Protein AF-A0A937IVV8-F1 (afdb_monomer_lite)

Sequence (128 aa):
MTLLVDKKQQIRGKYFTYNFGEIRRITKEISLLLKEEKQSSKKYNLPIFGNKEFDASIDQDTLYHVIPKWSFLNQNGNSKSSKDFKNKVRLVDFFFTSCPTICPKMTVNMKKIQQLINTDCLNNIELL

Radius of gyration: 16.06 Å; chains: 1; bounding box: 35×38×46 Å

Structure (mmCIF, N/CA/C/O backbone):
data_AF-A0A937IVV8-F1
#
_entry.id   AF-A0A937IVV8-F1
#
loop_
_atom_site.group_PDB
_atom_site.id
_atom_site.type_symbol
_atom_site.label_atom_id
_atom_site.label_alt_id
_atom_site.label_comp_id
_atom_site.label_asym_id
_atom_site.label_entity_id
_atom_site.label_seq_id
_atom_site.pdbx_PDB_ins_code
_atom_site.Cartn_x
_atom_site.Cartn_y
_atom_site.Cartn_z
_atom_site.occupancy
_atom_site.B_iso_or_equiv
_atom_site.auth_seq_id
_atom_site.auth_comp_id
_atom_site.auth_asym_id
_atom_site.auth_atom_id
_atom_site.pdbx_PDB_model_num
ATOM 1 N N . MET A 1 1 ? 5.722 -5.146 7.520 1.00 85.75 1 MET A N 1
ATOM 2 C CA . MET A 1 1 ? 6.528 -4.276 6.622 1.00 85.75 1 MET A CA 1
ATOM 3 C C . MET A 1 1 ? 5.586 -3.873 5.524 1.00 85.75 1 MET A C 1
ATOM 5 O O . MET A 1 1 ? 4.944 -4.759 4.985 1.00 85.75 1 MET A O 1
ATOM 9 N N . THR A 1 2 ? 5.502 -2.592 5.194 1.00 91.94 2 THR A N 1
ATOM 10 C CA . THR A 1 2 ? 4.445 -2.086 4.316 1.00 91.94 2 THR A CA 1
ATOM 11 C C . THR A 1 2 ? 5.043 -1.392 3.105 1.00 91.94 2 THR A C 1
ATOM 13 O O . THR A 1 2 ? 5.964 -0.588 3.243 1.00 91.94 2 THR A O 1
ATOM 16 N N . LEU A 1 3 ? 4.543 -1.699 1.913 1.00 94.31 3 LEU A N 1
ATOM 17 C CA . LEU A 1 3 ? 5.044 -1.184 0.644 1.00 94.31 3 LEU A CA 1
ATOM 18 C C . LEU A 1 3 ? 3.970 -0.364 -0.064 1.00 94.31 3 LEU A C 1
ATOM 20 O O . LEU A 1 3 ? 2.841 -0.824 -0.216 1.00 94.31 3 LEU A O 1
ATOM 24 N N . LEU A 1 4 ? 4.341 0.816 -0.560 1.00 94.06 4 LEU A N 1
ATOM 25 C CA . LEU A 1 4 ? 3.533 1.554 -1.531 1.00 94.06 4 LEU A CA 1
ATOM 26 C C . LEU A 1 4 ? 3.965 1.139 -2.933 1.00 94.06 4 LEU A C 1
ATOM 28 O O . LEU A 1 4 ? 5.142 1.244 -3.277 1.00 94.06 4 LEU A O 1
ATOM 32 N N . VAL A 1 5 ? 3.017 0.669 -3.733 1.00 93.56 5 VAL A N 1
ATOM 33 C CA . VAL A 1 5 ? 3.241 0.157 -5.084 1.00 93.56 5 VAL A CA 1
ATOM 34 C C . VAL A 1 5 ? 2.375 0.938 -6.061 1.00 93.56 5 VAL A C 1
ATOM 36 O O . VAL A 1 5 ? 1.167 1.062 -5.866 1.00 93.56 5 VAL A O 1
ATOM 39 N N . ASP A 1 6 ? 2.974 1.436 -7.135 1.00 92.19 6 ASP A N 1
ATOM 40 C CA . ASP A 1 6 ? 2.238 2.161 -8.167 1.00 92.19 6 ASP A CA 1
ATOM 41 C C . ASP A 1 6 ? 1.568 1.239 -9.204 1.00 92.19 6 ASP A C 1
ATOM 43 O O . ASP A 1 6 ? 1.650 0.001 -9.171 1.00 92.19 6 ASP A O 1
ATOM 47 N N . LYS A 1 7 ? 0.888 1.866 -10.169 1.00 90.56 7 LYS A N 1
ATOM 48 C CA . LYS A 1 7 ? 0.189 1.186 -11.268 1.00 90.56 7 LYS A CA 1
ATOM 49 C C . LYS A 1 7 ? 1.135 0.446 -12.219 1.00 90.56 7 LYS A C 1
ATOM 51 O O . LYS A 1 7 ? 0.694 -0.489 -12.886 1.00 90.56 7 LYS A O 1
ATOM 56 N N . LYS A 1 8 ? 2.417 0.830 -12.261 1.00 90.06 8 LYS A N 1
ATOM 57 C CA . LYS A 1 8 ? 3.477 0.194 -13.058 1.00 90.06 8 LYS A CA 1
ATOM 58 C C . LYS A 1 8 ? 4.144 -0.973 -12.321 1.00 90.06 8 LYS A C 1
ATOM 60 O O . LYS A 1 8 ? 5.116 -1.517 -12.827 1.00 90.06 8 LYS A O 1
ATOM 65 N N . GLN A 1 9 ? 3.605 -1.380 -11.165 1.00 91.31 9 GLN A N 1
ATOM 66 C CA . GLN A 1 9 ? 4.151 -2.448 -10.319 1.00 91.31 9 GLN A CA 1
ATOM 67 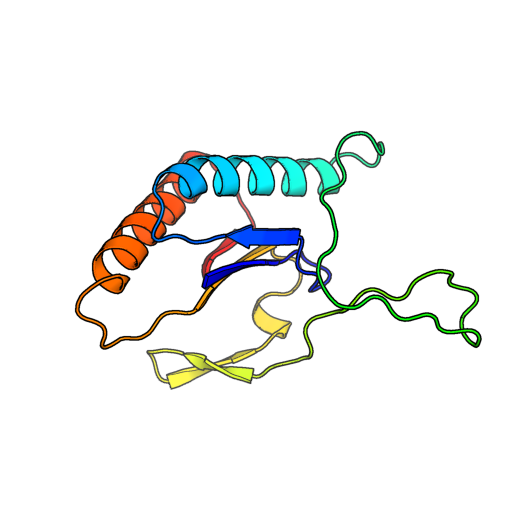C C . GLN A 1 9 ? 5.553 -2.125 -9.771 1.00 91.31 9 GLN A C 1
ATOM 69 O O . GLN A 1 9 ? 6.324 -3.032 -9.462 1.00 91.31 9 GLN A O 1
ATOM 74 N N . GLN A 1 10 ? 5.866 -0.838 -9.607 1.00 92.62 10 GLN A N 1
ATOM 75 C CA . GLN A 1 10 ? 7.103 -0.368 -8.994 1.00 92.62 10 GLN A CA 1
ATOM 76 C C . GLN A 1 10 ? 6.862 0.010 -7.535 1.00 92.62 10 GLN A C 1
ATOM 78 O O . GLN A 1 10 ? 5.807 0.538 -7.172 1.00 92.62 10 GLN A O 1
ATOM 83 N N . ILE A 1 11 ? 7.852 -0.244 -6.682 1.00 94.06 11 ILE A N 1
ATOM 84 C CA . ILE A 1 11 ? 7.789 0.137 -5.269 1.00 94.06 11 ILE A CA 1
ATOM 85 C C . ILE A 1 11 ? 8.158 1.617 -5.163 1.00 94.06 11 ILE A C 1
ATOM 87 O O . ILE A 1 11 ? 9.242 2.019 -5.578 1.00 94.06 11 ILE A O 1
ATOM 91 N N . ARG A 1 12 ? 7.268 2.426 -4.588 1.00 93.81 12 ARG A N 1
ATOM 92 C CA . ARG A 1 12 ? 7.418 3.883 -4.422 1.00 93.81 12 ARG A CA 1
ATOM 93 C C . ARG A 1 12 ? 7.581 4.321 -2.969 1.00 93.81 12 ARG A C 1
ATOM 95 O O . ARG A 1 12 ? 7.852 5.489 -2.718 1.00 93.81 12 ARG A O 1
ATOM 102 N N . GLY A 1 13 ? 7.458 3.390 -2.022 1.00 93.56 13 GLY A N 1
ATOM 103 C CA . GLY A 1 13 ? 7.652 3.643 -0.597 1.00 93.56 13 GLY A CA 1
ATOM 104 C C . GLY A 1 13 ? 7.797 2.357 0.213 1.00 93.56 13 GLY A C 1
ATOM 105 O O . GLY A 1 13 ? 7.281 1.306 -0.174 1.00 93.56 13 GLY A O 1
ATOM 106 N N . LYS A 1 14 ? 8.517 2.449 1.335 1.00 93.62 14 LYS A N 1
ATOM 107 C CA . LYS A 1 14 ? 8.728 1.371 2.310 1.00 93.62 14 LYS A CA 1
ATOM 108 C C . LYS A 1 14 ? 8.507 1.933 3.707 1.00 93.62 14 LYS A C 1
ATOM 110 O O . LYS A 1 14 ? 9.156 2.912 4.070 1.00 93.62 14 LYS A O 1
ATOM 115 N N . TYR A 1 15 ? 7.632 1.298 4.473 1.00 92.50 15 TYR A N 1
ATOM 116 C CA . TYR A 1 15 ? 7.201 1.793 5.773 1.00 92.50 15 TYR A CA 1
ATOM 117 C C . TYR A 1 15 ? 7.127 0.676 6.801 1.00 92.50 15 TYR A C 1
ATOM 119 O O . TYR A 1 15 ? 6.931 -0.506 6.501 1.00 92.50 15 TYR A O 1
ATOM 127 N N . PHE A 1 16 ? 7.218 1.093 8.053 1.00 89.75 16 PHE A N 1
ATOM 128 C CA . PHE A 1 16 ? 7.079 0.229 9.207 1.00 89.75 16 PHE A CA 1
ATOM 129 C C . PHE A 1 16 ? 5.846 0.646 10.003 1.00 89.75 16 PHE A C 1
ATOM 131 O O . PHE A 1 16 ? 5.913 1.494 10.888 1.00 89.75 16 PHE A O 1
ATOM 138 N N . THR A 1 17 ? 4.703 0.029 9.704 1.00 85.62 17 THR A N 1
ATOM 139 C CA . THR A 1 17 ? 3.389 0.385 10.271 1.00 85.62 17 THR A CA 1
ATOM 140 C C . THR A 1 17 ? 3.250 0.148 11.767 1.00 85.62 17 THR A C 1
ATOM 142 O O . THR A 1 17 ? 2.248 0.542 12.352 1.00 85.62 17 THR A O 1
ATOM 145 N N . TYR A 1 18 ? 4.249 -0.421 12.441 1.00 83.62 18 TYR A N 1
ATOM 146 C CA . TYR A 1 18 ? 4.287 -0.426 13.902 1.00 83.62 18 TYR A CA 1
ATOM 147 C C . TYR A 1 18 ? 4.607 0.954 14.502 1.00 83.62 18 TYR A C 1
ATOM 149 O O . TYR A 1 18 ? 4.282 1.199 15.664 1.00 83.62 18 TYR A O 1
ATOM 157 N N . ASN A 1 19 ? 5.230 1.854 13.732 1.00 84.56 19 ASN A N 1
ATOM 158 C CA . ASN A 1 19 ? 5.544 3.215 14.150 1.00 84.56 19 ASN A CA 1
ATOM 159 C C . ASN A 1 19 ? 4.408 4.168 13.752 1.00 84.56 19 ASN A C 1
ATOM 161 O O . ASN A 1 19 ? 4.068 4.299 12.578 1.00 84.56 19 ASN A O 1
ATOM 165 N N . PHE A 1 20 ? 3.841 4.878 14.729 1.00 81.31 20 PHE A N 1
ATOM 166 C CA . PHE A 1 20 ? 2.726 5.798 14.502 1.00 81.31 20 PHE A CA 1
ATOM 167 C C . PHE A 1 20 ? 3.086 6.967 13.567 1.00 81.31 20 PHE A C 1
ATOM 169 O O . PHE A 1 20 ? 2.232 7.441 12.818 1.00 81.31 20 PHE A O 1
ATOM 176 N N . GLY A 1 21 ? 4.354 7.398 13.554 1.00 83.44 21 GLY A N 1
ATOM 177 C CA . GLY A 1 21 ? 4.825 8.469 12.668 1.00 83.44 21 GLY A CA 1
ATOM 178 C C . GLY A 1 21 ? 4.692 8.137 11.178 1.00 83.44 21 GLY A C 1
ATOM 179 O O . GLY A 1 21 ? 4.499 9.035 10.356 1.00 83.44 21 GLY A O 1
ATOM 180 N N . GLU A 1 22 ? 4.708 6.848 10.829 1.00 87.44 22 GLU A N 1
ATOM 181 C CA . GLU A 1 22 ? 4.623 6.395 9.441 1.00 87.44 22 GLU A CA 1
ATOM 182 C C . GLU A 1 22 ? 3.223 6.597 8.848 1.00 87.44 22 GLU A C 1
ATOM 184 O O . GLU A 1 22 ? 3.110 6.778 7.641 1.00 87.44 22 GLU A O 1
ATOM 189 N N . ILE A 1 23 ? 2.163 6.674 9.664 1.00 87.81 23 ILE A N 1
ATOM 190 C CA . ILE A 1 23 ? 0.788 6.883 9.170 1.00 87.81 23 ILE A CA 1
ATOM 191 C C . ILE A 1 23 ? 0.703 8.181 8.356 1.00 87.81 23 ILE A C 1
ATOM 193 O O . ILE A 1 23 ? 0.263 8.178 7.209 1.00 87.81 23 ILE A O 1
ATOM 197 N N . ARG A 1 24 ? 1.191 9.296 8.918 1.00 88.19 24 ARG A N 1
ATOM 198 C CA . ARG A 1 24 ? 1.173 10.602 8.240 1.00 88.19 24 ARG A CA 1
ATOM 199 C C . ARG A 1 24 ? 2.065 10.611 6.999 1.00 88.19 24 ARG A C 1
ATOM 201 O O . ARG A 1 24 ? 1.746 11.284 6.017 1.00 88.19 24 ARG A O 1
ATOM 208 N N . ARG A 1 25 ? 3.184 9.886 7.046 1.00 91.06 25 ARG A N 1
ATOM 209 C CA . ARG A 1 25 ? 4.115 9.756 5.923 1.00 91.06 25 ARG A CA 1
ATOM 210 C C . ARG A 1 25 ? 3.470 9.007 4.758 1.00 91.06 25 ARG A C 1
ATOM 212 O O . ARG A 1 25 ? 3.489 9.528 3.648 1.00 91.06 25 ARG A O 1
ATOM 219 N N . ILE A 1 26 ? 2.838 7.865 5.031 1.00 90.88 26 ILE A N 1
ATOM 220 C CA . ILE A 1 26 ? 2.113 7.051 4.048 1.00 90.88 26 ILE A CA 1
ATOM 221 C C . ILE A 1 26 ? 1.039 7.894 3.356 1.00 90.88 26 ILE A C 1
ATOM 223 O O . ILE A 1 26 ? 1.052 8.003 2.133 1.00 90.88 26 ILE A O 1
ATOM 227 N N . THR A 1 27 ? 0.163 8.570 4.107 1.00 88.81 27 THR A N 1
ATOM 228 C CA . THR A 1 27 ? -0.905 9.398 3.515 1.00 88.81 27 THR A CA 1
ATOM 229 C C . THR A 1 27 ? -0.347 10.527 2.641 1.00 88.81 27 THR A C 1
ATOM 231 O O . THR A 1 27 ? -0.872 10.806 1.557 1.00 88.81 27 THR A O 1
ATOM 234 N N . LYS A 1 28 ? 0.752 11.164 3.069 1.00 89.44 28 LYS A N 1
ATOM 235 C CA . LYS A 1 28 ? 1.401 12.237 2.304 1.00 89.44 28 LYS A CA 1
ATOM 236 C C . LYS A 1 28 ? 2.037 11.712 1.017 1.00 89.44 28 LYS A C 1
ATOM 238 O O . LYS A 1 28 ? 1.856 12.329 -0.027 1.00 89.44 28 LYS A O 1
ATOM 243 N N . GLU A 1 29 ? 2.763 10.599 1.078 1.00 91.31 29 GLU A N 1
ATOM 244 C CA . GLU A 1 29 ? 3.400 9.995 -0.097 1.00 91.31 29 GLU A CA 1
ATOM 245 C C . GLU A 1 29 ? 2.358 9.458 -1.085 1.00 91.31 29 GLU A C 1
ATOM 247 O O . GLU A 1 29 ? 2.466 9.726 -2.276 1.00 91.31 29 GLU A O 1
ATOM 252 N N . ILE A 1 30 ? 1.274 8.841 -0.613 1.00 90.25 30 ILE A N 1
ATOM 253 C CA . ILE A 1 30 ? 0.129 8.474 -1.458 1.00 90.25 30 ILE A CA 1
ATOM 254 C C . ILE A 1 30 ? -0.444 9.706 -2.174 1.00 90.25 30 ILE A C 1
ATOM 256 O O . ILE A 1 30 ? -0.639 9.690 -3.390 1.00 90.25 30 ILE A O 1
ATOM 260 N N . SER A 1 31 ? -0.679 10.798 -1.441 1.00 87.94 31 SER A N 1
ATOM 261 C CA . SER A 1 31 ? -1.190 12.045 -2.023 1.00 87.94 31 SER A CA 1
ATOM 262 C C . SER A 1 31 ? -0.235 12.641 -3.062 1.00 87.94 31 SER A C 1
ATOM 264 O O . SER A 1 31 ? -0.684 13.238 -4.039 1.00 87.94 31 SER A O 1
ATOM 266 N N . LEU A 1 32 ? 1.079 12.501 -2.861 1.00 89.12 32 LEU A N 1
ATOM 267 C CA . LEU A 1 32 ? 2.096 12.928 -3.824 1.00 89.12 32 LEU A CA 1
ATOM 268 C C . LEU A 1 32 ? 2.094 12.039 -5.070 1.00 89.12 32 LEU A C 1
ATOM 270 O O . LEU A 1 32 ? 2.070 12.574 -6.173 1.00 89.12 32 LEU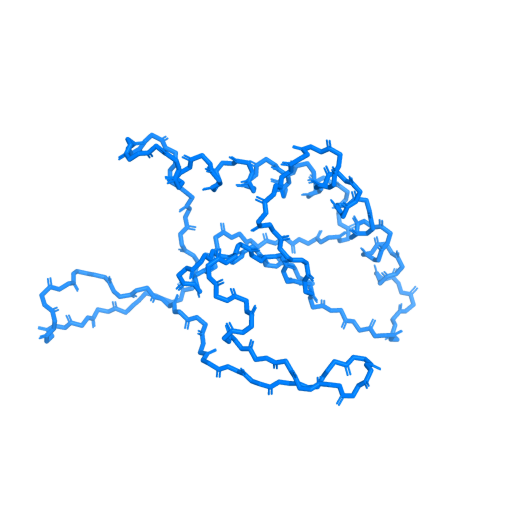 A O 1
ATOM 274 N N . LEU A 1 33 ? 2.028 10.715 -4.907 1.00 88.75 33 LEU A N 1
ATOM 275 C CA . LEU A 1 33 ? 1.973 9.764 -6.018 1.00 88.75 33 LEU A CA 1
ATOM 276 C C . LEU A 1 33 ? 0.744 10.006 -6.906 1.00 88.75 33 LEU A C 1
ATOM 278 O O . LEU A 1 33 ? 0.845 10.038 -8.127 1.00 88.75 33 LEU A O 1
ATOM 282 N N . LEU A 1 34 ? -0.419 10.256 -6.300 1.00 86.31 34 LEU A N 1
ATOM 283 C CA . LEU A 1 34 ? -1.640 10.576 -7.044 1.00 86.31 34 LEU A CA 1
ATOM 284 C C . LEU A 1 34 ? -1.562 11.931 -7.770 1.00 86.31 34 LEU A C 1
ATOM 286 O O . LEU A 1 34 ? -2.218 12.117 -8.795 1.00 86.31 34 LEU A O 1
ATOM 290 N N . LYS A 1 35 ? -0.779 12.890 -7.257 1.00 85.88 35 LYS A N 1
ATOM 291 C CA . LYS A 1 35 ? -0.509 14.163 -7.947 1.00 85.88 35 LYS A CA 1
ATOM 292 C C . LYS A 1 35 ? 0.454 13.977 -9.116 1.00 85.88 35 LYS A C 1
ATOM 294 O O . LYS A 1 35 ? 0.204 14.559 -10.168 1.00 85.88 35 LYS A O 1
ATOM 299 N N . GLU A 1 36 ? 1.487 13.151 -8.952 1.00 85.44 36 GLU A N 1
ATOM 300 C CA . GLU A 1 36 ? 2.428 12.766 -10.015 1.00 85.44 36 GLU A CA 1
ATOM 301 C C . GLU A 1 36 ? 1.688 12.172 -11.225 1.00 85.44 36 GLU A C 1
ATOM 303 O O . GLU A 1 36 ? 2.000 12.497 -12.365 1.00 85.44 36 GLU A O 1
ATOM 308 N N . GLU A 1 37 ? 0.638 11.376 -10.994 1.00 78.12 37 GLU A N 1
ATOM 309 C CA . GLU A 1 37 ? -0.189 10.826 -12.078 1.00 78.12 37 GLU A CA 1
ATOM 310 C C . GLU A 1 37 ? -1.042 11.876 -12.810 1.00 78.12 37 GLU A C 1
ATOM 312 O O . GLU A 1 37 ? -1.340 11.708 -13.992 1.00 78.12 37 GLU A O 1
ATOM 317 N N . LYS A 1 38 ? -1.470 12.944 -12.123 1.00 79.19 38 LYS A N 1
ATOM 318 C CA . LYS A 1 38 ? -2.343 13.987 -12.695 1.00 79.19 38 LYS A CA 1
ATOM 319 C C . LYS A 1 38 ? -1.568 15.115 -13.373 1.00 79.19 38 LYS A C 1
ATOM 321 O O . LYS A 1 38 ? -2.105 15.761 -14.268 1.00 79.19 38 LYS A O 1
ATOM 326 N N . GLN A 1 39 ? -0.342 15.392 -12.936 1.00 69.69 39 GLN A N 1
ATOM 327 C CA . GLN A 1 39 ? 0.477 16.489 -13.445 1.00 69.69 39 GLN A CA 1
ATOM 328 C C . GLN A 1 39 ? 1.760 15.952 -14.077 1.00 69.69 39 GLN A C 1
ATOM 330 O O . GLN A 1 39 ? 2.667 15.502 -13.390 1.00 69.69 39 GLN A O 1
ATOM 335 N N . SER A 1 40 ? 1.879 16.107 -15.398 1.00 57.91 40 SER A N 1
ATOM 336 C CA . SER A 1 40 ? 3.072 15.723 -16.169 1.00 57.91 40 SER A CA 1
ATOM 337 C C . SER A 1 40 ? 4.322 16.574 -15.858 1.00 57.91 40 SER A C 1
ATOM 339 O O . SER A 1 40 ? 5.396 16.323 -16.408 1.00 57.91 40 SER A O 1
ATOM 341 N N . SER A 1 41 ? 4.215 17.602 -15.009 1.00 56.19 41 SER A N 1
ATOM 342 C CA . SER A 1 41 ? 5.330 18.476 -14.635 1.00 56.19 41 SER A CA 1
ATOM 343 C C . SER A 1 41 ? 6.176 17.853 -13.513 1.00 56.19 41 SER A C 1
ATOM 345 O O . SER A 1 41 ? 5.688 17.714 -12.393 1.00 56.19 41 SER A O 1
ATOM 347 N N . LYS A 1 42 ? 7.453 17.559 -13.814 1.00 56.19 42 LYS A N 1
ATOM 348 C CA . LYS A 1 42 ? 8.533 16.891 -13.031 1.00 56.19 42 LYS A CA 1
ATOM 349 C C . LYS A 1 42 ? 8.792 17.336 -11.568 1.00 56.19 42 LYS A C 1
ATOM 351 O O . LYS A 1 42 ? 9.826 16.992 -11.004 1.00 56.19 42 LYS A O 1
ATOM 356 N N . LYS A 1 43 ? 7.931 18.130 -10.933 1.00 64.06 43 LYS A N 1
ATOM 357 C CA . LYS A 1 43 ? 8.220 18.774 -9.641 1.00 64.06 43 LYS A CA 1
ATOM 358 C C . LYS A 1 43 ? 8.078 17.838 -8.430 1.00 64.06 43 LYS A C 1
ATOM 360 O O . LYS A 1 43 ? 8.633 18.145 -7.380 1.00 64.06 43 LYS A O 1
ATOM 365 N N . TYR A 1 44 ? 7.376 16.709 -8.560 1.00 65.81 44 TYR A N 1
ATOM 366 C CA . TYR A 1 44 ? 7.077 15.805 -7.442 1.00 65.81 44 TYR A CA 1
ATOM 367 C C . TYR A 1 44 ? 7.132 14.330 -7.868 1.00 65.81 44 TYR A C 1
ATOM 369 O O . TYR A 1 44 ? 6.100 13.672 -7.910 1.00 65.81 44 TYR A O 1
ATOM 377 N N . ASN A 1 45 ? 8.324 13.812 -8.181 1.00 82.44 45 ASN A N 1
ATOM 378 C CA . ASN A 1 45 ? 8.491 12.390 -8.498 1.00 82.44 45 ASN A CA 1
ATOM 379 C C . ASN A 1 45 ? 8.950 11.626 -7.255 1.00 82.44 45 ASN A C 1
ATOM 381 O O . ASN A 1 45 ? 10.020 11.916 -6.713 1.00 82.44 45 ASN A O 1
ATOM 385 N N . LEU A 1 46 ? 8.172 10.637 -6.809 1.00 86.69 46 LEU A N 1
ATOM 386 C CA . LEU A 1 46 ? 8.634 9.744 -5.743 1.00 86.69 46 LEU A CA 1
ATOM 387 C C . LEU A 1 46 ? 9.763 8.831 -6.248 1.00 86.69 46 LEU A C 1
ATOM 389 O O . LEU A 1 46 ? 9.741 8.422 -7.412 1.00 86.69 46 LEU A O 1
ATOM 393 N N . PRO A 1 47 ? 10.733 8.457 -5.400 1.00 89.50 47 PRO A N 1
ATOM 394 C CA . PRO A 1 47 ? 11.768 7.511 -5.796 1.00 89.50 47 PRO A CA 1
ATOM 395 C C . PRO A 1 47 ? 11.166 6.146 -6.160 1.00 89.50 47 PRO A C 1
ATOM 397 O O . PRO A 1 47 ? 10.145 5.729 -5.612 1.00 89.50 47 PRO A O 1
ATOM 400 N N . ILE A 1 48 ? 11.821 5.443 -7.084 1.00 90.94 48 ILE A N 1
ATOM 401 C CA . ILE A 1 48 ? 11.548 4.033 -7.371 1.00 90.94 48 ILE A CA 1
ATOM 402 C C . ILE A 1 48 ? 12.551 3.196 -6.580 1.00 90.94 48 ILE A C 1
ATOM 404 O O . ILE A 1 48 ? 13.763 3.398 -6.686 1.00 90.94 48 ILE A O 1
ATOM 408 N N . PHE A 1 49 ? 12.039 2.267 -5.780 1.00 90.06 49 PHE A N 1
ATOM 409 C CA . PHE A 1 49 ? 12.824 1.349 -4.967 1.00 90.06 49 PHE A CA 1
ATOM 410 C C . PHE A 1 49 ? 12.967 -0.012 -5.646 1.00 90.06 49 PHE A C 1
ATOM 412 O O . PHE A 1 49 ? 12.065 -0.479 -6.334 1.00 90.06 49 PHE A O 1
ATOM 419 N N . GLY A 1 50 ? 14.073 -0.686 -5.340 1.00 87.38 50 GLY A N 1
ATOM 420 C CA . GLY A 1 50 ? 14.411 -1.998 -5.883 1.00 87.38 50 GLY A CA 1
ATOM 421 C C . GLY A 1 50 ? 15.764 -1.961 -6.577 1.00 87.38 50 GLY A C 1
ATOM 422 O O . GLY A 1 50 ? 16.404 -0.909 -6.646 1.00 87.38 50 GLY A O 1
ATOM 423 N N . ASN A 1 51 ? 16.199 -3.119 -7.060 1.00 85.44 51 ASN A N 1
ATOM 424 C CA . ASN A 1 51 ? 17.439 -3.214 -7.815 1.00 85.44 51 ASN A CA 1
ATOM 425 C C . ASN A 1 51 ? 17.288 -2.460 -9.141 1.00 85.44 51 ASN A C 1
ATOM 427 O O . ASN A 1 51 ? 16.209 -2.438 -9.740 1.00 85.44 51 ASN A O 1
ATOM 431 N N . LYS A 1 52 ? 18.371 -1.804 -9.550 1.00 86.00 52 LYS A N 1
ATOM 432 C CA . LYS A 1 52 ? 18.483 -1.142 -10.843 1.00 86.00 52 LYS A CA 1
ATOM 433 C C . LYS A 1 52 ? 19.488 -1.929 -11.657 1.00 86.00 52 LYS A C 1
ATOM 435 O O . LYS A 1 52 ? 20.597 -2.158 -11.179 1.00 86.00 52 LYS A O 1
ATOM 440 N N . GLU A 1 53 ? 19.082 -2.347 -12.839 1.00 83.25 53 GLU A N 1
ATOM 441 C CA . GLU A 1 53 ? 19.934 -3.085 -13.763 1.00 83.25 53 GLU A CA 1
ATOM 442 C C . GLU A 1 53 ? 20.237 -2.199 -14.970 1.00 83.25 53 GLU A C 1
ATOM 444 O O . GLU A 1 53 ? 19.463 -1.298 -15.305 1.00 83.25 53 GLU A O 1
ATOM 449 N N . PHE A 1 54 ? 21.393 -2.421 -15.584 1.00 80.00 54 PHE A N 1
ATOM 450 C CA . PHE A 1 54 ? 21.760 -1.796 -16.846 1.00 80.00 54 PHE A CA 1
ATOM 451 C C . PHE A 1 54 ? 21.597 -2.842 -17.939 1.00 80.00 54 PHE A C 1
ATOM 453 O O . PHE A 1 54 ? 22.166 -3.929 -17.834 1.00 80.00 54 PHE A O 1
ATOM 460 N N . ASP A 1 55 ? 20.824 -2.517 -18.967 1.00 72.19 55 ASP A N 1
ATOM 461 C CA . ASP A 1 55 ? 20.683 -3.363 -20.141 1.00 72.19 55 ASP A CA 1
ATOM 462 C C . ASP A 1 55 ? 21.297 -2.625 -21.328 1.00 72.19 55 ASP A C 1
ATOM 464 O O . ASP A 1 55 ? 20.790 -1.595 -21.749 1.00 72.19 55 ASP A O 1
ATOM 468 N N . ALA A 1 56 ? 22.417 -3.130 -21.842 1.00 71.75 56 ALA A N 1
ATOM 469 C CA . ALA A 1 56 ? 23.095 -2.536 -22.992 1.00 71.75 56 ALA A CA 1
ATOM 470 C C . ALA A 1 56 ? 22.383 -2.837 -24.326 1.00 71.75 56 ALA A C 1
ATOM 472 O O . ALA A 1 56 ? 22.758 -2.277 -25.352 1.00 71.75 56 ALA A O 1
ATOM 473 N N . SER A 1 57 ? 21.417 -3.768 -24.336 1.00 71.25 57 SER A N 1
ATOM 474 C CA . SER A 1 57 ? 20.722 -4.235 -25.546 1.00 71.25 57 SER A CA 1
ATOM 475 C C . SER A 1 57 ? 19.438 -3.463 -25.858 1.00 71.25 57 SER A C 1
ATOM 477 O O . SER A 1 57 ? 18.955 -3.468 -26.990 1.00 71.25 57 SER A O 1
ATOM 479 N N . ILE A 1 58 ? 18.899 -2.776 -24.857 1.00 69.31 58 ILE A N 1
ATOM 480 C CA . ILE A 1 58 ? 17.779 -1.848 -24.947 1.00 69.31 58 ILE A CA 1
ATOM 481 C C . ILE A 1 58 ? 18.429 -0.493 -24.684 1.00 69.31 58 ILE A C 1
ATOM 483 O O . ILE A 1 58 ? 19.059 -0.381 -23.648 1.00 69.31 58 ILE A O 1
ATOM 487 N N . ASP A 1 59 ? 18.344 0.506 -25.570 1.00 63.91 59 ASP A N 1
ATOM 488 C CA . ASP A 1 59 ? 18.965 1.846 -25.408 1.00 63.91 59 ASP A CA 1
ATOM 489 C C . ASP A 1 59 ? 18.418 2.632 -24.182 1.00 63.91 59 ASP A C 1
ATOM 491 O O . ASP A 1 59 ? 17.867 3.730 -24.288 1.00 63.91 59 ASP A O 1
ATOM 495 N N . GLN A 1 60 ? 18.490 2.055 -22.986 1.00 65.50 60 GLN A N 1
ATOM 496 C CA . GLN A 1 60 ? 17.850 2.504 -21.770 1.00 65.50 60 GLN A CA 1
ATOM 497 C C . GLN A 1 60 ? 18.868 2.455 -20.633 1.00 65.50 60 GLN A C 1
ATOM 499 O O . GLN A 1 60 ? 19.257 1.405 -20.139 1.00 65.50 60 GLN A O 1
ATOM 504 N N . ASP A 1 61 ? 19.250 3.646 -20.184 1.00 69.81 61 ASP A N 1
ATOM 505 C CA . ASP A 1 61 ? 20.283 3.889 -19.172 1.00 69.81 61 ASP A CA 1
ATOM 506 C C . ASP A 1 61 ? 19.992 3.226 -17.805 1.00 69.81 61 ASP A C 1
ATOM 508 O O . ASP A 1 61 ? 20.877 3.035 -16.976 1.00 69.81 61 ASP A O 1
ATOM 512 N N . THR A 1 62 ? 18.736 2.867 -17.509 1.00 80.44 62 THR A N 1
ATOM 513 C CA . THR A 1 62 ? 18.373 2.212 -16.241 1.00 80.44 62 THR A CA 1
ATOM 514 C C . THR A 1 62 ? 17.081 1.406 -16.358 1.00 80.44 62 THR A C 1
ATOM 516 O O . THR A 1 62 ? 16.014 1.966 -16.628 1.00 80.44 62 THR A O 1
ATOM 519 N N . LEU A 1 63 ? 17.149 0.115 -16.030 1.00 83.88 63 LEU A N 1
ATOM 520 C CA . LEU A 1 63 ? 16.001 -0.772 -15.883 1.00 83.88 63 LEU A CA 1
ATOM 521 C C . LEU A 1 63 ? 15.607 -0.870 -14.403 1.00 83.88 63 LEU A C 1
ATOM 523 O O . LEU A 1 63 ? 16.397 -1.255 -13.539 1.00 83.88 63 LEU A O 1
ATOM 527 N N . TYR A 1 64 ? 14.374 -0.476 -14.093 1.00 87.75 64 TYR A N 1
ATOM 528 C CA . TYR A 1 64 ? 13.856 -0.482 -12.725 1.00 87.75 64 TYR A CA 1
ATOM 529 C C . TYR A 1 64 ? 13.191 -1.816 -12.398 1.00 87.75 64 TYR A C 1
ATOM 531 O O . TYR A 1 64 ? 12.404 -2.320 -13.196 1.00 87.75 64 TYR A O 1
ATOM 539 N N . HIS A 1 65 ? 13.426 -2.334 -11.190 1.00 89.44 65 HIS A N 1
ATOM 540 C CA . HIS A 1 65 ? 12.728 -3.519 -10.700 1.00 89.44 65 HIS A CA 1
ATOM 541 C C . HIS A 1 65 ? 11.201 -3.347 -10.720 1.00 89.44 65 HIS A C 1
ATOM 543 O O . HIS A 1 65 ? 10.650 -2.361 -10.219 1.00 89.44 65 HIS A O 1
ATOM 549 N N . VAL A 1 66 ? 10.524 -4.361 -11.253 1.00 91.38 66 VAL A N 1
ATOM 550 C CA . VAL A 1 66 ? 9.068 -4.468 -11.316 1.00 91.38 66 VAL A CA 1
ATOM 551 C C . VAL A 1 66 ? 8.652 -5.754 -10.613 1.00 91.38 66 VAL A C 1
ATOM 553 O O . VAL A 1 66 ? 9.270 -6.802 -10.801 1.00 91.38 66 VAL A O 1
ATOM 556 N N . ILE A 1 67 ? 7.598 -5.680 -9.801 1.00 91.56 67 ILE A N 1
ATOM 557 C CA . ILE A 1 67 ? 7.067 -6.852 -9.101 1.00 91.56 67 ILE A CA 1
ATOM 558 C C . ILE A 1 67 ? 6.586 -7.874 -10.146 1.00 91.56 67 ILE A C 1
ATOM 560 O O . ILE A 1 67 ? 5.795 -7.515 -11.017 1.00 91.56 67 ILE A O 1
ATOM 564 N N . PRO A 1 68 ? 7.013 -9.147 -10.078 1.00 91.88 68 PRO A N 1
ATOM 565 C CA . PRO A 1 68 ? 6.596 -10.154 -11.045 1.00 91.88 68 PRO A CA 1
ATOM 566 C C . PRO A 1 68 ? 5.098 -10.460 -10.937 1.00 91.88 68 PRO A C 1
ATOM 568 O O . PRO A 1 68 ? 4.443 -10.209 -9.922 1.00 91.88 68 PRO A O 1
ATOM 571 N N . LYS A 1 69 ? 4.539 -11.059 -11.993 1.00 93.50 69 LYS A N 1
ATOM 572 C CA . LYS A 1 69 ? 3.157 -11.552 -11.969 1.00 93.50 69 LYS A CA 1
ATOM 573 C C . LYS A 1 69 ? 3.005 -12.611 -10.878 1.00 93.50 69 LYS A C 1
ATOM 575 O O . LYS A 1 69 ? 3.797 -13.542 -10.794 1.00 93.50 69 LYS A O 1
ATOM 580 N N . TRP A 1 70 ? 1.940 -12.487 -10.098 1.00 93.44 70 TRP A N 1
ATOM 581 C CA . TRP A 1 70 ? 1.612 -13.397 -9.004 1.00 93.44 70 TRP A CA 1
ATOM 582 C C . TRP A 1 70 ? 0.135 -13.794 -9.032 1.00 93.44 70 TRP A C 1
ATOM 584 O O . TRP A 1 70 ? -0.691 -13.089 -9.628 1.00 93.44 70 TRP A O 1
ATOM 594 N N . SER A 1 71 ? -0.171 -14.915 -8.374 1.00 95.25 71 SER A N 1
ATOM 595 C CA . SER A 1 71 ? -1.522 -15.407 -8.101 1.00 95.25 71 SER A CA 1
ATOM 596 C C . SER A 1 71 ? -1.535 -16.145 -6.763 1.00 95.25 71 SER A C 1
ATOM 598 O O . SER A 1 71 ? -0.750 -17.069 -6.572 1.00 95.25 71 SER A O 1
ATOM 600 N N . PHE A 1 72 ? -2.417 -15.742 -5.852 1.00 94.56 72 PHE A N 1
ATOM 601 C CA . PHE A 1 72 ? -2.560 -16.293 -4.504 1.00 94.56 72 PHE A CA 1
ATOM 602 C C . PHE A 1 72 ? -4.038 -16.457 -4.143 1.00 94.56 72 PHE A C 1
ATOM 604 O O . PHE A 1 72 ? -4.906 -15.856 -4.772 1.00 94.56 72 PHE A O 1
ATOM 611 N N . LEU A 1 73 ? -4.334 -17.250 -3.115 1.00 95.94 73 LEU A N 1
ATOM 612 C CA . LEU A 1 73 ? -5.679 -17.344 -2.548 1.00 95.94 73 LEU A CA 1
ATOM 613 C C . LEU A 1 73 ? -5.855 -16.293 -1.452 1.00 95.94 73 LEU A C 1
ATOM 615 O O . LEU A 1 73 ? -4.950 -16.072 -0.648 1.00 95.94 73 LEU A O 1
ATOM 619 N N . ASN A 1 74 ? -7.019 -15.649 -1.416 1.00 93.19 74 ASN A N 1
ATOM 620 C CA . ASN A 1 74 ? -7.381 -14.760 -0.318 1.00 93.19 74 ASN A CA 1
ATOM 621 C C . ASN A 1 74 ? -7.979 -15.538 0.872 1.00 93.19 74 ASN A C 1
ATOM 623 O O . ASN A 1 74 ? -8.149 -16.756 0.823 1.00 93.19 74 ASN A O 1
ATOM 627 N N . GLN A 1 75 ? -8.358 -14.822 1.931 1.00 90.56 75 GLN A N 1
ATOM 628 C CA . GLN A 1 75 ? -8.934 -15.387 3.156 1.00 90.56 75 GLN A CA 1
ATOM 629 C C . GLN A 1 75 ? -10.269 -16.125 2.956 1.00 90.56 75 GLN A C 1
ATOM 631 O O . GLN A 1 75 ? -10.671 -16.895 3.820 1.00 90.56 75 GLN A O 1
ATOM 636 N N . ASN A 1 76 ? -10.942 -15.907 1.822 1.00 95.38 76 ASN A N 1
ATOM 637 C CA . ASN A 1 76 ? -12.189 -16.581 1.455 1.00 95.38 76 ASN A CA 1
ATOM 638 C C . ASN A 1 76 ? -11.955 -17.750 0.477 1.00 95.38 76 ASN A C 1
ATOM 640 O O . ASN A 1 76 ? -12.919 -18.298 -0.047 1.00 95.38 76 ASN A O 1
ATOM 644 N N . GLY A 1 77 ? -10.699 -18.094 0.169 1.00 95.69 77 GLY A N 1
ATOM 645 C CA . GLY A 1 77 ? -10.355 -19.139 -0.799 1.00 95.69 77 GLY A CA 1
ATOM 646 C C . GLY A 1 77 ? -10.483 -18.723 -2.269 1.00 95.69 77 GLY A C 1
ATOM 647 O O . GLY A 1 77 ? -10.344 -19.562 -3.153 1.00 95.69 77 GLY A O 1
ATOM 648 N N . ASN A 1 78 ? -10.713 -17.439 -2.562 1.00 96.00 78 ASN A N 1
ATOM 649 C CA . ASN A 1 78 ? -10.810 -16.944 -3.935 1.00 96.00 78 ASN A CA 1
ATOM 650 C C . ASN A 1 78 ? -9.424 -16.611 -4.493 1.00 96.00 78 ASN A C 1
ATOM 652 O O . ASN A 1 78 ? -8.624 -15.950 -3.826 1.00 96.00 78 ASN A O 1
ATOM 656 N N . SER A 1 79 ? -9.169 -16.991 -5.747 1.00 96.12 79 SER A N 1
ATOM 657 C CA . SER A 1 79 ? -7.935 -16.617 -6.440 1.00 96.12 79 SER A CA 1
ATOM 658 C C . SER A 1 79 ? -7.882 -15.109 -6.695 1.00 96.12 79 SER A C 1
ATOM 660 O O . SER A 1 79 ? -8.822 -14.514 -7.226 1.00 96.12 79 SER A O 1
ATOM 662 N N . LYS A 1 80 ? -6.759 -14.499 -6.324 1.00 94.44 80 LYS A N 1
ATOM 663 C CA . LYS A 1 80 ? -6.391 -13.109 -6.580 1.00 94.44 80 LYS A CA 1
ATOM 664 C C . LYS A 1 80 ? -5.046 -13.074 -7.274 1.00 94.44 80 LYS A C 1
ATOM 666 O O . LYS A 1 80 ? -4.122 -13.784 -6.897 1.00 94.44 80 LYS A O 1
ATOM 671 N N . SER A 1 81 ? -4.923 -12.225 -8.277 1.00 93.94 81 SER A N 1
ATOM 672 C CA . SER A 1 81 ? -3.748 -12.129 -9.125 1.00 93.94 81 SER A CA 1
ATOM 673 C C . SER A 1 81 ? -3.335 -10.683 -9.341 1.00 93.94 81 SER A C 1
ATOM 675 O O . SER A 1 81 ? -4.134 -9.756 -9.234 1.00 93.94 81 SER A O 1
ATOM 677 N N . SER A 1 82 ? -2.091 -10.493 -9.769 1.00 91.19 82 SER A N 1
ATOM 678 C CA . SER A 1 82 ? -1.562 -9.185 -10.185 1.00 91.19 82 SER A CA 1
ATOM 679 C C . SER A 1 82 ? -2.440 -8.427 -11.205 1.00 91.19 82 SER A C 1
ATOM 681 O O . SER A 1 82 ? -2.361 -7.198 -11.276 1.00 91.19 82 SER A O 1
ATOM 683 N N . LYS A 1 83 ? -3.288 -9.130 -11.977 1.00 91.56 83 LYS A N 1
ATOM 684 C CA . LYS A 1 83 ? -4.203 -8.541 -12.970 1.00 91.56 83 LYS A CA 1
ATOM 685 C C . LYS A 1 83 ? -5.413 -7.853 -12.338 1.00 91.56 83 LYS A C 1
ATOM 687 O O . LYS A 1 83 ? -5.840 -6.825 -12.857 1.00 91.56 83 LYS A O 1
ATOM 692 N N . ASP A 1 84 ? -5.918 -8.369 -11.219 1.00 90.12 84 ASP A N 1
ATOM 693 C CA . ASP A 1 84 ? -7.116 -7.843 -10.540 1.00 90.12 84 ASP A CA 1
ATOM 694 C C . ASP A 1 84 ? -6.899 -6.423 -9.99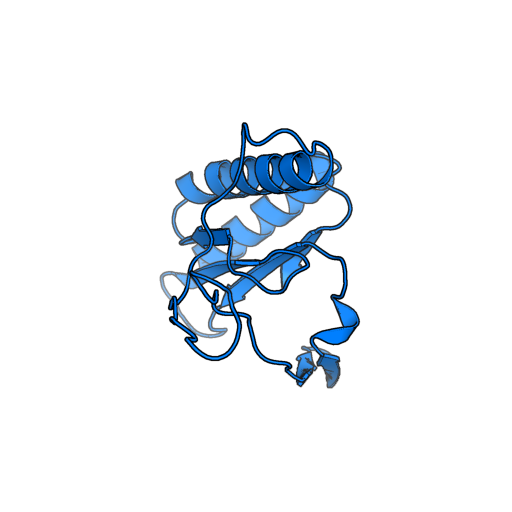5 1.00 90.12 84 ASP A C 1
ATOM 696 O O . ASP A 1 84 ? -7.837 -5.656 -9.783 1.00 90.12 84 ASP A O 1
ATOM 700 N N . PHE A 1 85 ? -5.629 -6.055 -9.833 1.00 88.44 85 PHE A N 1
ATOM 701 C CA . PHE A 1 85 ? -5.180 -4.776 -9.300 1.00 88.44 85 PHE A CA 1
ATOM 702 C C . PHE A 1 85 ? -4.529 -3.887 -10.369 1.00 88.44 85 PHE A C 1
ATOM 704 O O . PHE A 1 85 ? -3.761 -2.975 -10.046 1.00 88.44 85 PHE A O 1
ATOM 711 N N . LYS A 1 86 ? -4.756 -4.171 -11.657 1.00 86.25 86 LYS A N 1
ATOM 712 C CA . LYS A 1 86 ? -4.238 -3.340 -12.748 1.00 86.25 86 LYS A CA 1
ATOM 713 C C . LYS A 1 86 ? -4.803 -1.920 -12.628 1.00 86.25 86 LYS A C 1
ATOM 715 O O . LYS A 1 86 ? -5.967 -1.735 -12.291 1.00 86.25 86 LYS A O 1
ATOM 720 N N . ASN A 1 87 ? -3.975 -0.917 -12.923 1.00 86.25 87 ASN A N 1
ATOM 721 C CA . ASN A 1 87 ? -4.335 0.506 -12.881 1.00 86.25 87 ASN A CA 1
ATOM 722 C C . ASN A 1 87 ? -4.757 1.045 -11.501 1.00 86.25 87 ASN A C 1
ATOM 724 O O . ASN A 1 87 ? -5.322 2.136 -11.432 1.00 86.25 87 ASN A O 1
ATOM 728 N N . LYS A 1 88 ? -4.444 0.341 -10.409 1.00 89.06 88 LYS A N 1
ATOM 729 C CA . LYS A 1 88 ? -4.644 0.823 -9.038 1.00 89.06 88 LYS A CA 1
ATOM 730 C C . LYS A 1 88 ? -3.312 0.991 -8.319 1.00 89.06 88 LYS A C 1
ATOM 732 O O . LYS A 1 88 ? -2.392 0.193 -8.516 1.00 89.06 88 LYS A O 1
ATOM 737 N N . VAL A 1 89 ? -3.223 2.026 -7.489 1.00 91.25 89 VAL A N 1
ATOM 738 C CA . VAL A 1 89 ? -2.144 2.150 -6.505 1.00 91.25 89 VAL A CA 1
ATOM 739 C C . VAL A 1 89 ? -2.440 1.166 -5.379 1.00 91.25 89 VAL A C 1
ATOM 741 O O . VAL A 1 89 ? -3.597 0.986 -5.003 1.00 91.25 89 VAL A O 1
ATOM 744 N N . ARG A 1 90 ? -1.415 0.503 -4.851 1.00 92.62 90 ARG A N 1
ATOM 745 C CA . ARG A 1 90 ? -1.572 -0.485 -3.783 1.00 92.62 90 ARG A CA 1
ATOM 746 C C . ARG A 1 90 ? -0.731 -0.130 -2.574 1.00 92.62 90 ARG A C 1
ATOM 748 O O . ARG A 1 90 ? 0.420 0.274 -2.724 1.00 92.62 90 ARG A O 1
ATOM 755 N N . LEU A 1 91 ? -1.284 -0.357 -1.393 1.00 93.00 91 LEU A N 1
ATOM 756 C CA . LEU A 1 91 ? -0.531 -0.373 -0.146 1.00 93.00 91 LEU A CA 1
ATOM 757 C C . LEU A 1 91 ? -0.545 -1.807 0.381 1.00 93.00 91 LEU A C 1
ATOM 759 O O . LEU A 1 91 ? -1.605 -2.295 0.746 1.00 93.00 91 LEU A O 1
ATOM 763 N N . VAL A 1 92 ? 0.607 -2.475 0.370 1.00 92.94 92 VAL A N 1
ATOM 764 C CA . VAL A 1 92 ? 0.735 -3.902 0.701 1.00 92.94 92 VAL A CA 1
ATOM 765 C C . VAL A 1 92 ? 1.394 -4.048 2.065 1.00 92.94 92 VAL A C 1
ATOM 767 O O . VAL A 1 92 ? 2.527 -3.591 2.211 1.00 92.94 92 VAL A O 1
ATOM 770 N N . ASP A 1 93 ? 0.747 -4.679 3.044 1.00 90.69 93 ASP A N 1
ATOM 771 C CA . ASP A 1 93 ? 1.357 -4.980 4.346 1.00 90.69 93 ASP A CA 1
ATOM 772 C C . ASP A 1 93 ? 1.655 -6.472 4.519 1.00 90.69 93 ASP A C 1
ATOM 774 O O . ASP A 1 93 ? 0.789 -7.334 4.419 1.00 90.69 93 ASP A O 1
ATOM 778 N N . PHE A 1 94 ? 2.907 -6.779 4.845 1.00 88.75 94 PHE A N 1
ATOM 779 C CA . PHE A 1 94 ? 3.336 -8.122 5.213 1.00 88.75 94 PHE A CA 1
ATOM 780 C C . PHE A 1 94 ? 3.281 -8.261 6.734 1.00 88.75 94 PHE A C 1
ATOM 782 O O . PHE A 1 94 ? 4.070 -7.622 7.449 1.00 88.75 94 PHE A O 1
ATOM 789 N N . PHE A 1 95 ? 2.368 -9.107 7.212 1.00 85.06 95 PHE A N 1
ATOM 790 C CA . PHE A 1 95 ? 2.151 -9.393 8.627 1.00 85.06 95 PHE A CA 1
ATOM 791 C C . PHE A 1 95 ? 1.995 -10.897 8.885 1.00 85.06 95 PHE A C 1
ATOM 793 O O . PHE A 1 95 ? 1.727 -11.683 7.979 1.00 85.06 95 PHE A O 1
ATOM 800 N N . PHE A 1 96 ? 2.156 -11.286 10.148 1.00 83.00 96 PHE A N 1
ATOM 801 C CA . PHE A 1 96 ? 1.920 -12.645 10.624 1.00 83.00 96 PHE A CA 1
ATOM 802 C C . PHE A 1 96 ? 0.663 -12.671 11.495 1.00 83.00 96 PHE A C 1
ATOM 804 O O . PHE A 1 96 ? 0.397 -11.721 12.232 1.00 83.00 96 PHE A O 1
ATOM 811 N N . THR A 1 97 ? -0.102 -13.762 11.436 1.00 81.88 97 THR A N 1
ATOM 812 C CA . THR A 1 97 ? -1.314 -13.950 12.255 1.00 81.88 97 THR A CA 1
ATOM 813 C C . THR A 1 97 ? -0.996 -14.253 13.718 1.00 81.88 97 THR A C 1
ATOM 815 O O . THR A 1 97 ? -1.801 -13.953 14.595 1.00 81.88 97 THR A O 1
ATOM 818 N N . SER A 1 98 ? 0.187 -14.807 13.990 1.00 78.62 98 SER A N 1
ATOM 819 C CA . SER A 1 98 ? 0.658 -15.133 15.333 1.00 78.62 98 SER A CA 1
ATOM 820 C C . SER A 1 98 ? 1.941 -14.368 15.637 1.00 78.62 98 SER A C 1
ATOM 822 O O . SER A 1 98 ? 3.025 -14.726 15.178 1.00 78.62 98 SER A O 1
ATOM 824 N N . CYS A 1 99 ? 1.816 -13.270 16.382 1.00 74.19 99 CYS A N 1
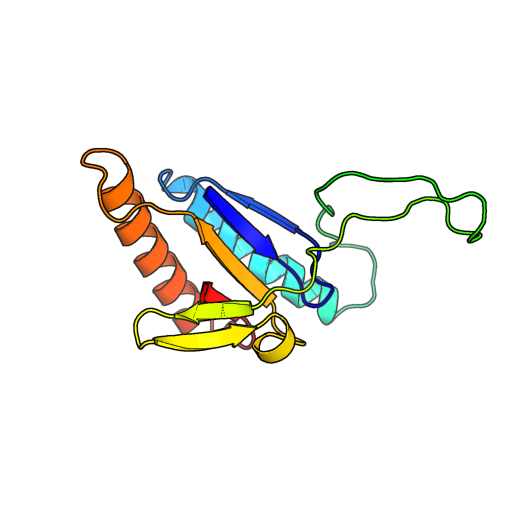ATOM 825 C CA . CYS A 1 99 ? 2.951 -12.556 16.957 1.00 74.19 99 CYS A CA 1
ATOM 826 C C . CYS A 1 99 ? 2.469 -11.686 18.133 1.00 74.19 99 CYS A C 1
ATOM 828 O O . CYS A 1 99 ? 1.671 -10.767 17.925 1.00 74.19 99 CYS A O 1
ATOM 830 N N . PRO A 1 100 ? 2.937 -11.936 19.366 1.00 70.38 100 PRO A N 1
ATOM 831 C CA . PRO A 1 100 ? 2.369 -11.307 20.559 1.00 70.38 100 PRO A CA 1
ATOM 832 C C . PRO A 1 100 ? 2.765 -9.835 20.748 1.00 70.38 100 PRO A C 1
ATOM 834 O O . PRO A 1 100 ? 2.127 -9.128 21.521 1.00 70.38 100 PRO A O 1
ATOM 837 N N . THR A 1 101 ? 3.811 -9.348 20.076 1.00 75.94 101 THR A N 1
ATOM 838 C CA . THR A 1 101 ? 4.420 -8.047 20.400 1.00 75.94 101 THR A CA 1
ATOM 839 C C . THR A 1 101 ? 4.056 -6.945 19.406 1.00 75.94 101 THR A C 1
ATOM 841 O O . THR A 1 101 ? 3.360 -5.989 19.747 1.00 75.94 101 THR A O 1
ATOM 844 N N . ILE A 1 102 ? 4.540 -7.040 18.168 1.00 73.00 102 ILE A N 1
ATOM 845 C CA . ILE A 1 102 ? 4.482 -5.939 17.195 1.00 73.00 102 ILE A CA 1
ATOM 846 C C . ILE A 1 102 ? 3.171 -5.917 16.396 1.00 73.00 102 ILE A C 1
ATOM 848 O O . ILE A 1 102 ? 2.687 -4.849 16.014 1.00 73.00 102 ILE A O 1
ATOM 852 N N . CYS A 1 103 ? 2.564 -7.086 16.181 1.00 73.88 103 CYS A N 1
ATOM 853 C CA . CYS A 1 103 ? 1.420 -7.244 15.286 1.00 73.88 103 CYS A CA 1
ATOM 854 C C . CYS A 1 103 ? 0.144 -6.523 15.742 1.00 73.88 103 CYS A C 1
ATOM 856 O O . CYS A 1 103 ? -0.452 -5.861 14.892 1.00 73.88 103 CYS A O 1
ATOM 858 N N . PRO A 1 104 ? -0.248 -6.508 17.036 1.00 79.31 104 PRO A N 1
ATOM 859 C CA . PRO A 1 104 ? -1.426 -5.749 17.464 1.00 79.31 104 PRO A CA 1
ATOM 860 C C . PRO A 1 104 ? -1.331 -4.259 17.106 1.00 79.31 104 PRO A C 1
ATOM 862 O O . PRO A 1 104 ? -2.303 -3.654 16.652 1.00 79.31 104 PRO A O 1
ATOM 865 N N . LYS A 1 105 ? -0.134 -3.668 17.239 1.00 82.56 105 LYS A N 1
ATOM 866 C CA . LYS A 1 105 ? 0.113 -2.267 16.867 1.00 82.56 105 LYS A CA 1
ATOM 867 C C . LYS A 1 105 ? 0.017 -2.058 15.356 1.00 82.56 105 LYS A C 1
ATOM 869 O O . LYS A 1 105 ? -0.611 -1.092 14.926 1.00 82.56 105 LYS A O 1
ATOM 874 N N . MET A 1 106 ? 0.597 -2.961 14.561 1.00 82.81 106 MET A N 1
ATOM 875 C CA . MET A 1 106 ? 0.520 -2.899 13.096 1.00 82.81 106 MET A CA 1
ATOM 876 C C . MET A 1 106 ? -0.930 -2.944 12.607 1.00 82.81 106 MET A C 1
ATOM 878 O O . MET A 1 106 ? -1.335 -2.072 11.843 1.00 82.81 106 MET A O 1
ATOM 882 N N . THR A 1 107 ? -1.737 -3.888 13.102 1.00 84.88 107 THR A N 1
ATOM 883 C CA . THR A 1 107 ? -3.146 -4.028 12.701 1.00 84.88 107 THR A CA 1
ATOM 884 C C . THR A 1 107 ? -3.967 -2.783 13.041 1.00 84.88 107 THR A C 1
ATOM 886 O O . THR A 1 107 ? -4.731 -2.297 12.206 1.00 84.88 107 THR A O 1
ATOM 889 N N . VAL A 1 108 ? -3.786 -2.211 14.240 1.00 87.62 108 VAL A N 1
ATOM 890 C CA . VAL A 1 108 ? -4.468 -0.966 14.638 1.00 87.62 108 VAL A CA 1
ATOM 891 C C . VAL A 1 108 ? -4.070 0.200 13.732 1.00 87.62 108 VAL A C 1
ATOM 893 O O . VAL A 1 108 ? -4.927 0.983 13.319 1.00 87.62 108 VAL A O 1
ATOM 896 N N . ASN A 1 109 ? -2.787 0.323 13.396 1.00 88.38 109 ASN A N 1
ATOM 897 C CA . ASN A 1 109 ? -2.305 1.399 12.536 1.00 88.38 109 ASN A CA 1
ATOM 898 C C . ASN A 1 109 ? -2.763 1.224 11.082 1.00 88.38 109 ASN A C 1
ATOM 900 O O . ASN A 1 109 ? -3.169 2.205 10.465 1.00 88.38 109 ASN A O 1
ATOM 904 N N . MET A 1 110 ? -2.803 -0.004 10.561 1.00 88.50 110 MET A N 1
ATOM 905 C CA . MET A 1 110 ? -3.364 -0.285 9.236 1.00 88.50 110 MET A CA 1
ATOM 906 C C . MET A 1 110 ? -4.852 0.048 9.156 1.00 88.50 110 MET A C 1
ATOM 908 O O . MET A 1 110 ? -5.286 0.670 8.187 1.00 88.50 110 MET A O 1
ATOM 912 N N . LYS A 1 111 ? -5.624 -0.248 10.209 1.00 89.69 111 LYS A N 1
ATOM 913 C CA . LYS A 1 111 ? -7.027 0.182 10.304 1.00 89.69 111 LYS A CA 1
ATOM 914 C C . LYS A 1 111 ? -7.161 1.708 10.246 1.00 89.69 111 LYS A C 1
ATOM 916 O O . LYS A 1 111 ? -8.034 2.215 9.548 1.00 89.69 111 LYS A O 1
ATOM 921 N N . LYS A 1 112 ? -6.287 2.451 10.934 1.00 89.94 112 LYS A N 1
ATOM 922 C CA . LYS A 1 112 ? -6.271 3.925 10.872 1.00 89.94 112 LYS A CA 1
ATOM 923 C C . LYS A 1 112 ? -5.924 4.438 9.476 1.00 89.94 112 LYS A C 1
ATOM 925 O O . LYS A 1 112 ? -6.569 5.364 9.001 1.00 89.94 112 LYS A O 1
ATOM 930 N N . ILE A 1 113 ? -4.939 3.836 8.810 1.00 89.81 113 ILE A N 1
ATOM 931 C CA . ILE A 1 113 ? -4.573 4.194 7.432 1.00 89.81 113 ILE A CA 1
ATOM 932 C C . ILE A 1 113 ? -5.764 3.980 6.494 1.00 89.81 113 ILE A C 1
ATOM 934 O O . ILE A 1 113 ? -6.090 4.871 5.715 1.00 89.81 113 ILE A O 1
ATOM 938 N N . GLN A 1 114 ? -6.458 2.846 6.616 1.00 88.69 114 GLN A N 1
ATOM 939 C CA . GLN A 1 114 ? -7.662 2.564 5.836 1.00 88.69 114 GLN A CA 1
ATOM 940 C C . GLN A 1 114 ? -8.753 3.619 6.064 1.00 88.69 114 GLN A C 1
ATOM 942 O O . GLN A 1 114 ? -9.356 4.101 5.109 1.00 88.69 114 GLN A O 1
ATOM 947 N N . GLN A 1 115 ? -8.982 4.013 7.319 1.00 88.94 115 GLN A N 1
ATOM 948 C CA . GLN A 1 115 ? -9.936 5.070 7.654 1.00 88.94 115 GLN A CA 1
ATOM 949 C C . GLN A 1 115 ? -9.546 6.411 7.025 1.00 88.94 115 GLN A C 1
ATOM 951 O O . GLN A 1 115 ? -10.395 7.055 6.424 1.00 88.94 115 GLN A O 1
ATOM 956 N N . LEU A 1 116 ? -8.275 6.814 7.113 1.00 87.19 116 LEU A N 1
ATOM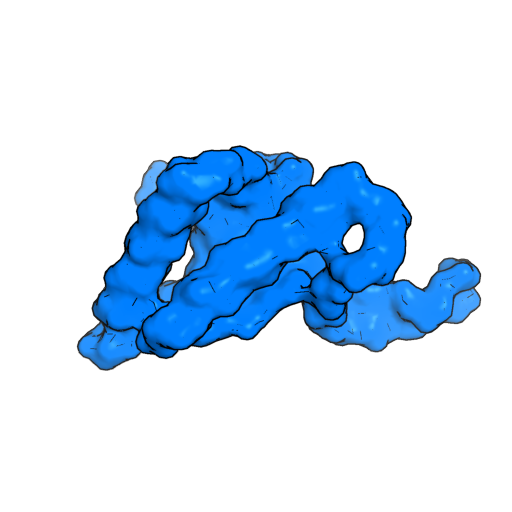 957 C CA . LEU A 1 116 ? -7.795 8.069 6.523 1.00 87.19 116 LEU A CA 1
ATOM 958 C C . LEU A 1 116 ? -7.934 8.083 5.000 1.00 87.19 116 LEU A C 1
ATOM 960 O O . LEU A 1 116 ? -8.407 9.067 4.448 1.00 87.19 116 LEU A O 1
ATOM 964 N N . ILE A 1 117 ? -7.584 6.985 4.326 1.00 85.50 117 ILE A N 1
ATOM 965 C CA . ILE A 1 117 ? -7.725 6.857 2.868 1.00 85.50 117 ILE A CA 1
ATOM 966 C C . ILE A 1 117 ? -9.187 7.024 2.438 1.00 85.50 117 ILE A C 1
ATOM 968 O O . ILE A 1 117 ? -9.462 7.718 1.457 1.00 85.50 117 ILE A O 1
ATOM 972 N N . ASN A 1 118 ? -10.117 6.433 3.194 1.00 83.19 118 ASN A N 1
ATOM 973 C CA . ASN A 1 118 ? -11.548 6.561 2.936 1.00 83.19 118 ASN A CA 1
ATOM 974 C C . ASN A 1 118 ? -12.059 7.989 3.198 1.00 83.19 118 ASN A C 1
ATOM 976 O O . ASN A 1 118 ? -12.870 8.488 2.423 1.00 83.19 118 ASN A O 1
ATOM 980 N N . THR A 1 119 ? -11.585 8.651 4.260 1.00 82.38 119 THR A N 1
ATOM 981 C CA . THR A 1 119 ? -11.984 10.025 4.615 1.00 82.38 119 THR A CA 1
ATOM 982 C C . THR A 1 119 ? -11.434 11.070 3.643 1.00 82.38 119 THR A C 1
ATOM 984 O O . THR A 1 119 ? -12.156 11.985 3.263 1.00 82.38 119 THR A O 1
ATOM 987 N N . ASP A 1 120 ? -10.181 10.928 3.203 1.00 74.25 120 ASP A N 1
ATOM 988 C CA . ASP A 1 120 ? -9.513 11.869 2.290 1.00 74.25 120 ASP A CA 1
ATOM 989 C C . ASP A 1 120 ? -9.964 11.700 0.820 1.00 74.25 120 ASP A C 1
ATOM 991 O O . ASP A 1 120 ? -9.378 12.296 -0.089 1.00 74.25 120 ASP A O 1
ATOM 995 N N . CYS A 1 121 ? -11.003 10.889 0.562 1.00 67.50 121 CYS A N 1
ATOM 996 C CA . CYS A 1 121 ? -11.548 10.591 -0.768 1.00 67.50 121 CYS A CA 1
ATOM 997 C C . CYS A 1 121 ? -10.468 10.158 -1.775 1.00 67.50 121 CYS A C 1
ATOM 999 O O . CYS A 1 121 ? -10.537 10.484 -2.968 1.00 67.50 121 CYS A O 1
ATOM 1001 N N . LEU A 1 122 ? -9.442 9.440 -1.306 1.00 73.25 122 LEU A N 1
ATOM 1002 C CA . LEU A 1 122 ? -8.347 8.978 -2.150 1.00 73.25 122 LEU A CA 1
ATOM 1003 C C . LEU A 1 122 ? -8.808 7.764 -2.966 1.00 73.25 122 LEU A C 1
ATOM 1005 O O . LEU A 1 122 ? -8.504 6.608 -2.676 1.00 73.25 122 LEU A O 1
ATOM 1009 N N . ASN A 1 123 ? -9.576 8.052 -4.011 1.00 67.00 123 ASN A N 1
ATOM 1010 C CA . ASN A 1 123 ? -10.101 7.055 -4.929 1.00 67.00 123 ASN A CA 1
ATOM 1011 C C . ASN A 1 123 ? -8.946 6.417 -5.724 1.00 67.00 123 ASN A C 1
ATOM 1013 O O . ASN A 1 123 ? -8.038 7.117 -6.177 1.00 67.00 123 ASN A O 1
ATOM 1017 N N . ASN A 1 124 ? -9.025 5.101 -5.955 1.00 76.94 124 ASN A N 1
ATOM 1018 C CA . ASN A 1 124 ? -8.048 4.268 -6.689 1.00 76.94 124 ASN A CA 1
ATOM 1019 C C . ASN A 1 124 ? -6.831 3.755 -5.898 1.00 76.94 124 ASN A C 1
ATOM 1021 O O . ASN A 1 124 ? -5.804 3.427 -6.506 1.00 76.94 124 ASN A O 1
ATOM 1025 N N . ILE A 1 125 ? -6.953 3.630 -4.574 1.00 85.75 125 ILE A N 1
ATOM 1026 C CA . ILE A 1 125 ? -5.994 2.890 -3.744 1.00 85.75 125 ILE A CA 1
ATOM 1027 C C . ILE A 1 125 ? -6.634 1.595 -3.261 1.00 85.75 125 ILE A C 1
ATOM 1029 O O . ILE A 1 125 ? -7.786 1.583 -2.834 1.00 85.75 125 ILE A O 1
ATOM 1033 N N . GLU A 1 126 ? -5.870 0.512 -3.300 1.00 87.31 126 GLU A N 1
ATOM 1034 C CA . GLU A 1 126 ? -6.275 -0.780 -2.763 1.00 87.31 126 GLU A CA 1
ATOM 1035 C C . GLU A 1 126 ? -5.279 -1.236 -1.695 1.00 87.31 126 GLU A C 1
ATOM 1037 O O . GLU A 1 126 ? -4.068 -1.251 -1.923 1.00 87.31 126 GLU A O 1
ATOM 1042 N N . LEU A 1 127 ? -5.784 -1.558 -0.506 1.00 87.75 127 LEU A N 1
ATOM 1043 C CA . LEU A 1 127 ? -4.969 -2.084 0.584 1.00 87.75 127 LEU A CA 1
ATOM 1044 C C . LEU A 1 127 ? -4.935 -3.607 0.459 1.00 87.75 127 LEU A C 1
ATOM 1046 O O . LEU A 1 127 ? -5.989 -4.230 0.316 1.00 87.75 127 LEU A O 1
ATOM 1050 N N . LEU A 1 128 ? -3.731 -4.172 0.502 1.00 84.44 128 LEU A N 1
ATOM 1051 C CA . LEU A 1 128 ? -3.448 -5.602 0.415 1.00 84.44 128 LEU A CA 1
ATOM 1052 C C . LEU A 1 128 ? -2.738 -6.101 1.667 1.00 84.44 128 LEU A C 1
ATOM 1054 O O . LEU A 1 128 ? -1.834 -5.382 2.152 1.00 84.44 128 LEU A O 1
#

Foldseek 3Di:
DKFKAALQQFTQDDDDLLDLVVLVVVVVSLVLVVVVVVDVDPPGDGDTDDDWDADPPPPDRTDGDGDDWDWDADPVRDIDIPVVLHRAIEMEDDDDPDDDPRRVSSVVSVVVSVVVCVVVVVPRYDYD

Secondary structure (DSSP, 8-state):
-EEEE-TTS-EEEEE-TTSTHHHHHHHHHHHHHHHHHH--STT-PPPPBS-EEEETTTTEEEEEP-PPP-EEE-TTS-EEETTTTTT-EEEEE---S--SSSHHHHHHHHHHHHHHHHHTT-TTEEE-

pLDDT: mean 85.07, std 8.96, range [56.19, 96.12]

=== Feature glossary ===
Key to the feature types in this record:

pLDDT. pLDDT is the predicted lDDT-Cα score: AlphaFold's confidence that the local environment of each residue (all inter-atomic distances within 15 Å) is correctly placed. It is a per-residue number between 0 and 100, with higher meaning more reliable.

Radius of gyration, Cα contacts, bounding box. The geometric summary reports three shape descriptors. Rg (radius of gyration) measures how spread out the Cα atoms are about their centre of mass; compact globular proteins have small Rg, elongated or unfolded ones large. Cα contacts (<8 Å, |i−j|>4) count long-range residue pairs in spatial proximity — high for tightly packed folds, near zero for rods or random coil. The bounding-box extents give the protein's footprint along x, y, z in Å.

Backbone torsions (φ/ψ). Backbone dihedral angles. Every residue except chain termini has a φ (preceding-C → N → Cα → C) and a ψ (N → Cα → C → next-N). They are reported in degrees following the IUPAC sign convention. Secondary structure is essentially a statement about which (φ, ψ) basin each residue occupies.

Contact-map, Ramachandran, and PAE plots. Plot images: a contact map (which residues are close in 3D, as an N×N binary image), a Ramachandran scatter (backbone torsion angles, revealing secondary-structure composition at a glance), and — for AlphaFold structures — a PAE heatmap (pairwise prediction confidence).

Predicted aligned error. Predicted Aligned Error (PAE) is an AlphaFold confidence matrix: entry (i, j) is the expected error in the position of residue j, in ångströms, when the prediction is superimposed on the true structure at residue i. Low PAE within a block of residues means that block is internally rigid and well-predicted; high PAE between two blocks means their relative placement is uncertain even if each block individually is confident.

Secondary structure (3-state, P-SEA). Three-state secondary structure (P-SEA) collapses the eight DSSP classes into helix (a), strand (b), and coil (c). P-SEA assigns these from Cα geometry alone — distances and angles — without requiring backbone oxygens, so it works on any Cα trace.

Solvent-accessible surface area. Solvent-accessible surface area (SASA) is the area in Å² traced out by the centre of a 1.4 Å probe sphere (a water molecule) rolled over the protein's van der Waals surface (Shrake–Rupley / Lee–Richards construction). Buried residues have near-zero SASA; fully exposed residues can exceed 200 Å². The total SASA scales roughly with the number of surface residues.

Foldseek 3Di. The Foldseek 3Di string encodes local tertiary geometry as a 20-letter alphabet — one character per residue — derived from the relative positions of nearby Cα atoms. Unlike the amino-acid sequence, 3Di is a direct function of the 3D structure, so two proteins with the same fold have similar 3Di strings even at low sequence identity.

B-factor. For experimental (PDB) structures, the B-factor (temperature factor) quantifies the positional spread of each atom in the crystal — a combination of thermal vibration and static disorder — in units of Å². High B-factors mark flexible loops or poorly resolved regions; low B-factors mark the rigid, well-ordered core.

mmCIF coordinates. The mmCIF block holds the 3D Cartesian coordinates of each backbone atom (N, Cα, C, O) in ångströms. mmCIF is the PDB's canonical archive format — a tagged-loop text representation of the atomic model.

InterPro / GO / CATH / organism. Functional annotations link the protein to curated databases. InterPro entries identify conserved domains and families by matching the sequence against member-database signatures (Pfam, PROSITE, CDD, …). Gene Ontology (GO) terms describe molecular function, biological process, and cellular component in a controlled vocabulary. CATH places the structure in a hierarchical fold classification (Class/Architecture/Topology/Homologous-superfamily). The organism is the source species.

Rendered structure images. Structure images are PyMOL renders from six orthogonal camera directions. Cartoon representation draws helices as coils and strands as arrows; sticks shows the backbone as bonds; surface shows the solvent-excluded envelope. Rainbow coloring maps sequence position to hue (blue→red, N→C); chain coloring assigns a distinct color per polypeptide.

Sequence. This is the polypeptide sequence — one letter per residue, N-terminus first. Length ranges from a few dozen residues for small domains to over a thousand for large multi-domain proteins.

Secondary structure (8-state, DSSP). The SS8 string is DSSP's per-residue secondary-structure call. α-helix (H) means a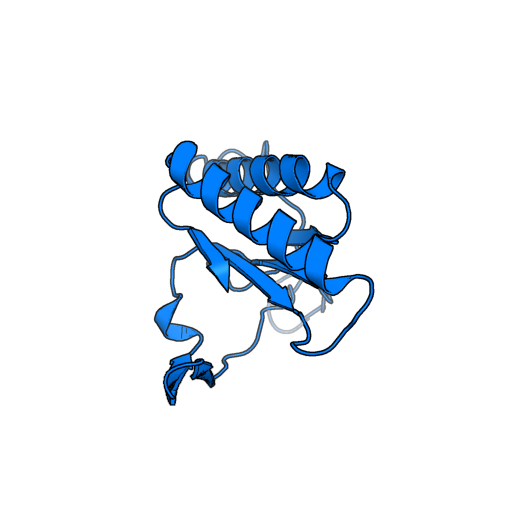n i→i+4 H-bond ladder; β-strand (E) means the residue participates in a β-sheet; 3₁₀ (G) and π (I) are tighter and wider helices; T/S are turns/bends; '-' is loop.

Nearest PDB structures. Structural nearest neighbors (via Foldseek easy-search vs the PDB). Reported per hit: target PDB id, E-value, and alignment TM-score. A TM-score above ~0.5 is the conventional threshold for 'same fold'.